Protein AF-A0A178YT72-F1 (afdb_monomer_lite)

Foldseek 3Di:
DFQVLCLCVQPDPVCVCVCCVVQNDCVVRVVSSCVPDCLNCLVVPQAEEEEEEECPDPSHHVVGVVSSVVVCVVVVHHYHYHYDYDDDPPPD

Organism: Sinorhizobium saheli (NCBI:txid36856)

Radius of gyration: 15.54 Å; chains: 1; bounding box: 45×27×38 Å

pLDDT: mean 82.46, std 12.19, range [54.47, 97.31]

Secondary structure (DSSP, 8-state):
---HHHHHHH--TTTTTHHHHHT--TTT-HHHHHHH-TTTTGGG--S-EEEEEETT-SSS-HHHHHHHHHHHHHTT--EEEEEE--------

InterPro domains:
  IPR001375 Peptidase S9, prolyl oligopeptidase, catalytic domain [PF00326] (11-81)
  IPR029058 Alpha/Beta hydrolase fold [G3DSA:3.40.50.1820] (1-87)
  IPR029058 Alpha/Beta hydrolase fold [SSF53474] (13-84)

Structure (mmCIF, N/CA/C/O backbone):
data_AF-A0A178YT72-F1
#
_entry.id   AF-A0A178YT72-F1
#
loop_
_atom_site.group_PDB
_atom_site.id
_atom_site.type_symbol
_atom_site.label_atom_id
_atom_site.label_alt_id
_atom_site.label_comp_id
_atom_site.label_asym_id
_atom_site.label_entity_id
_atom_site.label_seq_id
_atom_site.pdbx_PDB_ins_code
_atom_site.Cartn_x
_atom_site.Cartn_y
_atom_site.Cartn_z
_atom_site.occupancy
_atom_site.B_iso_or_equiv
_atom_site.auth_seq_id
_atom_site.auth_comp_id
_atom_site.auth_asym_id
_atom_site.auth_atom_id
_atom_site.pdbx_PDB_model_num
ATOM 1 N N . MET A 1 1 ? 0.128 4.281 -2.665 1.00 54.91 1 MET A N 1
ATOM 2 C CA . MET A 1 1 ? 0.844 3.780 -1.465 1.00 54.91 1 MET A CA 1
ATOM 3 C C . MET A 1 1 ? 0.784 2.265 -1.504 1.00 54.91 1 MET A C 1
ATOM 5 O O . MET A 1 1 ? -0.085 1.665 -0.889 1.00 54.91 1 MET A O 1
ATOM 9 N N . SER A 1 2 ? 1.622 1.693 -2.353 1.00 59.75 2 SER A N 1
ATOM 10 C CA . SER A 1 2 ? 1.321 0.519 -3.172 1.00 59.75 2 SER A CA 1
ATOM 11 C C . SER A 1 2 ? 2.269 -0.652 -2.902 1.00 59.75 2 SER A C 1
ATOM 13 O O . SER A 1 2 ? 3.201 -0.527 -2.120 1.00 59.75 2 SER A O 1
ATOM 15 N N . ASP A 1 3 ? 2.008 -1.790 -3.540 1.00 75.50 3 ASP A N 1
ATOM 16 C CA . ASP A 1 3 ? 2.992 -2.839 -3.803 1.00 75.50 3 ASP A CA 1
ATOM 17 C C . ASP A 1 3 ? 3.948 -2.350 -4.907 1.00 75.50 3 ASP A C 1
ATOM 19 O O . ASP A 1 3 ? 3.565 -2.220 -6.073 1.00 75.50 3 ASP A O 1
ATOM 23 N N . GLU A 1 4 ? 5.191 -2.034 -4.547 1.00 73.50 4 GLU A N 1
ATOM 24 C CA . GLU A 1 4 ? 6.211 -1.547 -5.480 1.00 73.50 4 GLU A CA 1
ATOM 25 C C . GLU A 1 4 ? 6.626 -2.627 -6.474 1.00 73.50 4 GLU A C 1
ATOM 27 O O . GLU A 1 4 ? 7.046 -2.289 -7.577 1.00 73.50 4 GLU A O 1
ATOM 32 N N . ALA A 1 5 ? 6.496 -3.913 -6.131 1.00 72.62 5 ALA A N 1
ATOM 33 C CA . ALA A 1 5 ? 6.757 -4.987 -7.081 1.00 72.62 5 ALA A CA 1
ATOM 34 C C . ALA A 1 5 ? 5.668 -5.038 -8.159 1.00 72.62 5 ALA A C 1
ATOM 36 O O . ALA A 1 5 ? 5.981 -5.222 -9.335 1.00 72.62 5 ALA A O 1
ATOM 37 N N . ALA A 1 6 ? 4.399 -4.837 -7.784 1.00 71.50 6 ALA A N 1
ATOM 38 C CA . ALA A 1 6 ? 3.310 -4.694 -8.752 1.00 71.50 6 ALA A CA 1
ATOM 39 C C . ALA A 1 6 ? 3.524 -3.456 -9.637 1.00 71.50 6 ALA A C 1
ATOM 41 O O . ALA A 1 6 ? 3.446 -3.543 -10.858 1.00 71.50 6 ALA A O 1
ATOM 42 N N . LEU A 1 7 ? 3.915 -2.327 -9.040 1.00 70.62 7 LEU A N 1
ATOM 43 C CA . LEU A 1 7 ? 4.193 -1.095 -9.777 1.00 70.62 7 LEU A CA 1
ATOM 44 C C . LEU A 1 7 ? 5.388 -1.248 -10.745 1.00 70.62 7 LEU A C 1
ATOM 46 O O . LEU A 1 7 ? 5.327 -0.786 -11.881 1.00 70.62 7 LEU A O 1
ATOM 50 N N . ALA A 1 8 ? 6.454 -1.951 -10.355 1.00 68.44 8 ALA A N 1
ATOM 51 C CA . ALA A 1 8 ? 7.596 -2.221 -11.235 1.00 68.44 8 ALA A CA 1
ATOM 52 C C . ALA A 1 8 ? 7.243 -3.128 -12.427 1.00 68.44 8 ALA A C 1
ATOM 54 O O . ALA A 1 8 ? 7.871 -3.034 -13.481 1.00 68.44 8 ALA A O 1
ATOM 55 N N . ARG A 1 9 ? 6.253 -4.016 -12.270 1.00 69.19 9 ARG A N 1
ATOM 56 C CA . ARG A 1 9 ? 5.809 -4.944 -13.322 1.00 69.19 9 ARG A CA 1
ATOM 57 C C . ARG A 1 9 ? 4.784 -4.325 -14.272 1.00 69.19 9 ARG A C 1
ATOM 59 O O . ARG A 1 9 ? 4.864 -4.586 -15.470 1.00 69.19 9 ARG A O 1
ATOM 66 N N . ASP A 1 10 ? 3.868 -3.513 -13.745 1.00 63.81 10 ASP A N 1
ATOM 67 C CA . ASP A 1 10 ? 2.650 -3.093 -14.454 1.00 63.81 10 ASP A CA 1
ATOM 68 C C . ASP A 1 10 ? 2.674 -1.624 -14.928 1.00 63.81 10 ASP A C 1
ATOM 70 O O . ASP A 1 10 ? 1.715 -1.146 -15.537 1.00 63.81 10 ASP A O 1
ATOM 74 N N . THR A 1 11 ? 3.766 -0.884 -14.69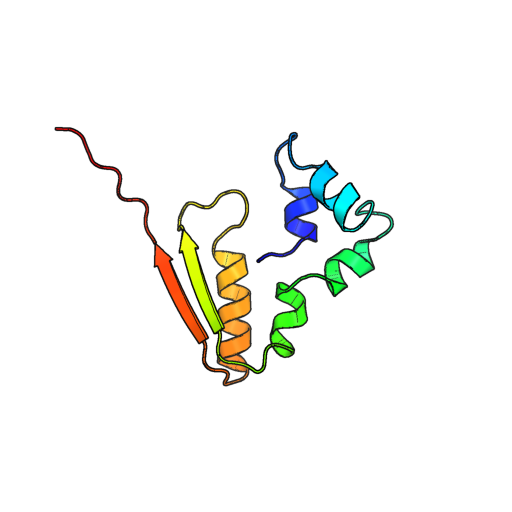7 1.00 58.53 11 THR A N 1
ATOM 75 C CA . THR A 1 11 ? 3.882 0.520 -15.133 1.00 58.53 11 THR A CA 1
ATOM 76 C C . THR A 1 11 ? 4.048 0.682 -16.648 1.00 58.53 11 THR A C 1
ATOM 78 O O . THR A 1 11 ? 4.709 -0.096 -17.340 1.00 58.53 11 THR A O 1
ATOM 81 N N . ASN A 1 12 ? 3.468 1.766 -17.182 1.00 56.06 12 ASN A N 1
ATOM 82 C CA . ASN A 1 12 ? 3.639 2.192 -18.574 1.00 56.06 12 ASN A CA 1
ATOM 83 C C . ASN A 1 12 ? 5.136 2.432 -18.885 1.00 56.06 12 ASN A C 1
ATOM 85 O O . ASN A 1 12 ? 5.935 2.734 -17.997 1.00 56.06 12 ASN A O 1
ATOM 89 N N . LYS A 1 13 ? 5.530 2.353 -20.163 1.00 55.97 13 LYS A N 1
ATOM 90 C CA . LYS A 1 13 ? 6.911 2.527 -20.656 1.00 55.97 13 LYS A CA 1
ATOM 91 C C . LYS A 1 13 ? 7.634 3.760 -20.088 1.00 55.97 13 LYS A C 1
ATOM 93 O O . LYS A 1 13 ? 8.854 3.714 -19.966 1.00 55.97 13 LYS A O 1
ATOM 98 N N . PHE A 1 14 ? 6.908 4.819 -19.723 1.00 56.28 14 PHE A N 1
ATOM 99 C CA . PHE A 1 14 ? 7.464 6.029 -19.104 1.00 56.28 14 PHE A CA 1
ATOM 100 C C . PHE A 1 14 ? 7.937 5.848 -17.652 1.00 56.28 14 PHE A C 1
ATOM 102 O O . PHE A 1 14 ? 8.922 6.470 -17.267 1.00 56.28 14 PHE A O 1
ATOM 109 N N . GLU A 1 15 ? 7.296 4.984 -16.865 1.00 58.50 15 GLU A N 1
ATOM 110 C CA . GLU A 1 15 ? 7.592 4.799 -15.434 1.00 58.50 15 GLU A CA 1
ATOM 111 C C . GLU A 1 15 ? 8.305 3.474 -15.128 1.00 58.50 15 GLU A C 1
ATOM 113 O O . GLU A 1 15 ? 8.805 3.288 -14.022 1.00 58.50 15 GLU A O 1
ATOM 118 N N . SER A 1 16 ? 8.451 2.598 -16.129 1.00 64.38 16 SER A N 1
ATOM 119 C CA . SER A 1 16 ? 9.076 1.268 -16.003 1.00 64.38 16 SER A CA 1
ATOM 120 C C . SER A 1 16 ? 10.481 1.245 -15.381 1.00 64.38 16 SER A C 1
ATOM 122 O O . SER A 1 16 ? 10.911 0.212 -14.882 1.00 64.38 16 SER A O 1
ATOM 124 N N . ARG A 1 17 ? 11.209 2.371 -15.395 1.00 69.31 17 ARG A N 1
ATOM 125 C CA . ARG A 1 17 ? 12.536 2.518 -14.763 1.00 69.31 17 ARG A CA 1
ATOM 126 C C . ARG A 1 17 ? 12.581 3.534 -13.627 1.00 69.31 17 ARG A C 1
ATOM 128 O O . ARG A 1 17 ? 13.654 3.844 -13.115 1.00 69.31 17 ARG A O 1
ATOM 135 N N . TYR A 1 18 ? 11.434 4.070 -13.232 1.00 77.56 18 TYR A N 1
ATOM 136 C CA . TYR A 1 18 ? 11.358 5.025 -12.135 1.00 77.56 18 TYR A CA 1
ATOM 137 C C . TYR A 1 18 ? 11.762 4.367 -10.808 1.00 77.56 18 TYR A C 1
ATOM 139 O O . TYR A 1 18 ? 12.569 4.915 -10.055 1.00 77.56 18 TYR A O 1
ATOM 147 N N . LEU A 1 19 ? 11.276 3.146 -10.561 1.00 81.75 19 LEU A N 1
ATOM 148 C CA . LEU A 1 19 ? 11.629 2.380 -9.364 1.00 81.75 19 LEU A CA 1
ATOM 149 C C . LEU A 1 19 ? 13.049 1.807 -9.414 1.00 81.75 19 LEU A C 1
ATOM 151 O O . LEU A 1 19 ? 13.701 1.752 -8.373 1.00 81.75 19 LEU A O 1
ATOM 155 N N . ASP A 1 20 ? 13.574 1.507 -10.605 1.00 82.31 20 ASP A N 1
ATOM 156 C CA . ASP A 1 20 ? 14.984 1.136 -10.775 1.00 82.31 20 ASP A CA 1
ATOM 157 C C . ASP A 1 20 ? 15.926 2.242 -10.269 1.00 82.31 20 ASP A C 1
ATOM 159 O O . ASP A 1 20 ? 16.979 1.951 -9.709 1.00 82.31 20 ASP A O 1
ATOM 163 N N . TRP A 1 21 ? 15.545 3.515 -10.431 1.00 83.12 21 TRP A N 1
ATOM 164 C CA . TRP A 1 21 ? 16.313 4.651 -9.912 1.00 83.12 21 TRP A CA 1
ATOM 165 C C . TRP A 1 21 ? 16.105 4.890 -8.404 1.00 83.12 21 TRP A C 1
ATOM 167 O O . TRP A 1 21 ? 17.052 5.248 -7.706 1.00 83.12 21 TRP A O 1
ATOM 177 N N . LEU A 1 22 ? 14.886 4.697 -7.886 1.00 84.88 22 LEU A N 1
ATOM 178 C CA . LEU A 1 22 ? 14.545 4.953 -6.474 1.00 84.88 22 LEU A CA 1
ATOM 179 C C . LEU A 1 22 ? 14.954 3.832 -5.508 1.00 84.88 22 LEU A C 1
ATOM 181 O O . LEU A 1 22 ? 15.284 4.090 -4.345 1.00 84.88 22 LEU A O 1
ATOM 185 N N . ILE A 1 23 ? 14.853 2.582 -5.951 1.00 87.56 23 ILE A N 1
ATOM 186 C CA . ILE A 1 23 ? 15.059 1.388 -5.124 1.00 87.56 23 ILE A CA 1
ATOM 187 C C . ILE A 1 23 ? 16.260 0.604 -5.633 1.00 87.56 23 ILE A C 1
ATOM 189 O O . ILE A 1 23 ? 17.144 0.293 -4.837 1.00 87.56 23 ILE A O 1
ATOM 193 N N . GLY A 1 24 ? 16.287 0.339 -6.935 1.00 87.25 24 GLY A N 1
ATOM 194 C CA . GLY A 1 24 ? 17.261 -0.523 -7.594 1.00 87.25 24 GLY A CA 1
ATOM 195 C C . GLY A 1 24 ? 16.573 -1.464 -8.591 1.00 87.25 24 GLY A C 1
ATOM 196 O O . GLY A 1 24 ? 15.340 -1.553 -8.590 1.00 87.25 24 GLY A O 1
ATOM 197 N N . PRO A 1 25 ? 17.322 -2.139 -9.475 1.00 87.12 25 PRO A N 1
ATOM 198 C CA . PRO A 1 25 ? 16.767 -3.087 -10.436 1.00 87.12 25 PRO A CA 1
ATOM 199 C C . PRO A 1 25 ? 15.937 -4.193 -9.763 1.00 87.12 25 PRO A C 1
ATOM 201 O O . PRO A 1 25 ? 16.420 -4.909 -8.889 1.00 87.12 25 PRO A O 1
ATOM 204 N N . TYR A 1 26 ? 14.673 -4.353 -10.169 1.00 80.38 26 TYR A N 1
ATOM 205 C CA . TYR A 1 26 ? 13.722 -5.220 -9.455 1.00 80.38 26 TYR A CA 1
ATOM 206 C C . TYR A 1 26 ? 14.181 -6.680 -9.269 1.00 80.38 26 TYR A C 1
ATOM 208 O O . TYR A 1 26 ? 13.923 -7.270 -8.221 1.00 80.38 26 TYR A O 1
ATOM 216 N N . ARG A 1 27 ? 14.854 -7.284 -10.259 1.00 82.12 27 ARG A N 1
ATOM 217 C CA . ARG A 1 27 ? 15.278 -8.697 -10.171 1.00 82.12 27 ARG A CA 1
ATOM 218 C C . ARG A 1 27 ? 16.411 -8.903 -9.174 1.00 82.12 27 ARG A C 1
ATOM 220 O O . ARG A 1 27 ? 16.502 -9.959 -8.559 1.00 82.12 27 ARG A O 1
ATOM 227 N N . GLU A 1 28 ? 17.283 -7.918 -9.064 1.00 87.69 28 GLU A N 1
ATOM 228 C CA . GLU A 1 28 ? 18.460 -7.930 -8.215 1.00 87.69 28 GLU A CA 1
ATOM 229 C C . GLU A 1 28 ? 18.106 -7.508 -6.782 1.00 87.69 28 GLU A C 1
ATOM 231 O O . GLU A 1 28 ? 18.655 -8.054 -5.826 1.00 87.69 28 GLU A O 1
ATOM 236 N N . ASP A 1 29 ? 17.130 -6.608 -6.640 1.00 88.75 29 ASP A N 1
ATOM 237 C CA . ASP A 1 29 ? 16.789 -5.934 -5.388 1.00 88.75 29 ASP A CA 1
ATOM 238 C C . ASP A 1 29 ? 15.379 -6.267 -4.859 1.00 88.75 29 ASP A C 1
ATOM 240 O O . ASP A 1 29 ? 14.834 -5.528 -4.041 1.00 88.75 29 ASP A O 1
ATOM 244 N N . GLU A 1 30 ? 14.766 -7.388 -5.259 1.00 87.62 30 GLU A N 1
ATOM 245 C CA . GLU A 1 30 ? 13.382 -7.763 -4.886 1.00 87.62 30 GLU A CA 1
ATOM 246 C C . GLU A 1 30 ? 13.105 -7.681 -3.369 1.00 87.62 30 GLU A C 1
ATOM 248 O O . GLU A 1 30 ? 12.028 -7.258 -2.934 1.00 87.62 30 GLU A O 1
ATOM 253 N N . ALA A 1 31 ? 14.093 -8.032 -2.542 1.00 89.75 31 ALA A N 1
ATOM 254 C CA . ALA A 1 31 ? 13.990 -7.918 -1.090 1.00 89.75 31 ALA A CA 1
ATOM 255 C C . ALA A 1 31 ? 13.772 -6.466 -0.625 1.00 89.75 31 ALA A C 1
ATOM 257 O O . ALA A 1 31 ? 12.968 -6.236 0.279 1.00 89.75 31 ALA A O 1
ATOM 258 N N . LEU A 1 32 ? 14.435 -5.495 -1.264 1.00 90.12 32 LEU A N 1
ATOM 259 C CA . LEU A 1 32 ? 14.275 -4.070 -0.969 1.00 90.12 32 LEU A CA 1
ATOM 260 C C . LEU A 1 32 ? 12.899 -3.561 -1.384 1.00 90.12 32 LEU A C 1
ATOM 262 O O . LEU A 1 32 ? 12.324 -2.748 -0.662 1.00 90.12 32 LEU A O 1
ATOM 266 N N . TYR A 1 33 ? 12.350 -4.054 -2.496 1.00 89.88 33 TYR A N 1
ATOM 267 C CA . TYR A 1 33 ? 10.978 -3.733 -2.894 1.00 89.88 33 TYR A CA 1
ATOM 268 C C . TYR A 1 33 ? 10.010 -4.158 -1.795 1.00 89.88 33 TYR A C 1
ATOM 270 O O . TYR A 1 33 ? 9.296 -3.319 -1.255 1.00 89.88 33 TYR A O 1
ATOM 278 N N . ARG A 1 34 ? 10.084 -5.423 -1.364 1.00 88.00 34 ARG A N 1
ATOM 279 C CA . ARG A 1 34 ? 9.231 -5.943 -0.288 1.00 88.00 34 ARG A CA 1
ATOM 280 C C . ARG A 1 34 ? 9.426 -5.208 1.040 1.00 88.00 34 ARG A C 1
ATOM 282 O O . ARG A 1 34 ? 8.461 -4.985 1.767 1.00 88.00 34 ARG A O 1
ATOM 289 N N . GLU A 1 35 ? 10.665 -4.872 1.392 1.00 88.75 35 GLU A N 1
ATOM 290 C CA . GLU A 1 35 ? 10.969 -4.143 2.625 1.00 88.75 35 GLU A CA 1
ATOM 291 C C . GLU A 1 35 ? 10.355 -2.741 2.616 1.00 88.75 35 GLU A C 1
ATOM 293 O O . GLU A 1 35 ? 9.811 -2.301 3.633 1.00 88.75 35 GLU A O 1
ATOM 298 N N . ARG A 1 36 ? 10.436 -2.048 1.478 1.00 89.44 36 ARG A N 1
ATOM 299 C CA . ARG A 1 36 ? 9.996 -0.659 1.340 1.00 89.44 36 ARG A CA 1
ATOM 300 C C . ARG A 1 36 ? 8.492 -0.525 1.109 1.00 89.44 36 ARG A C 1
ATOM 302 O O . ARG A 1 36 ? 7.980 0.564 1.356 1.00 89.44 36 ARG A O 1
ATOM 309 N N . SER A 1 37 ? 7.786 -1.608 0.768 1.00 88.19 37 SER A N 1
ATOM 310 C CA . SER A 1 37 ? 6.338 -1.572 0.554 1.00 88.19 37 SER A CA 1
ATOM 311 C C . SER A 1 37 ? 5.520 -1.223 1.784 1.00 88.19 37 SER A C 1
ATOM 313 O O . SER A 1 37 ? 5.458 -2.020 2.728 1.00 88.19 37 SER A O 1
ATOM 315 N N . PRO A 1 38 ? 4.740 -0.124 1.753 1.00 84.44 38 PRO A N 1
ATOM 316 C CA . PRO A 1 38 ? 3.739 0.154 2.773 1.00 84.44 38 PRO A CA 1
ATOM 317 C C . PRO A 1 38 ? 2.754 -1.003 2.956 1.00 84.44 38 PRO A C 1
ATOM 319 O O . PRO A 1 38 ? 2.322 -1.256 4.080 1.00 84.44 38 PRO A O 1
ATOM 322 N N . LEU A 1 39 ? 2.444 -1.741 1.881 1.00 82.81 39 LEU A N 1
ATOM 323 C CA . LEU A 1 39 ? 1.543 -2.891 1.928 1.00 82.81 39 LEU A CA 1
ATOM 324 C C . LEU A 1 39 ? 2.025 -3.973 2.904 1.00 82.81 39 LEU A C 1
ATOM 326 O O . LEU A 1 39 ? 1.258 -4.431 3.751 1.00 82.81 39 LEU A O 1
ATOM 330 N N . PHE A 1 40 ? 3.305 -4.347 2.835 1.00 85.62 40 PHE A N 1
ATOM 331 C CA . PHE A 1 40 ? 3.886 -5.373 3.710 1.00 85.62 40 PHE A CA 1
ATOM 332 C C . PHE A 1 40 ? 4.267 -4.837 5.094 1.00 85.62 40 PHE A C 1
ATOM 334 O O . PHE A 1 40 ? 4.533 -5.616 6.008 1.00 85.62 40 PHE A O 1
ATOM 341 N N . GLN A 1 41 ? 4.253 -3.515 5.269 1.00 86.25 41 GLN A N 1
ATOM 342 C CA . GLN A 1 41 ? 4.594 -2.834 6.517 1.00 86.25 41 GLN A CA 1
ATOM 343 C C . GLN A 1 41 ? 3.367 -2.249 7.232 1.00 86.25 41 GLN A C 1
ATOM 345 O O . GLN A 1 41 ? 3.523 -1.550 8.236 1.00 86.25 41 GLN A O 1
ATOM 350 N N . ALA A 1 42 ? 2.145 -2.553 6.774 1.00 84.44 42 ALA A N 1
ATOM 351 C CA . ALA A 1 42 ? 0.901 -2.058 7.370 1.00 84.44 42 ALA A CA 1
ATOM 352 C C . ALA A 1 42 ? 0.813 -2.356 8.878 1.00 84.44 42 ALA A C 1
ATOM 354 O 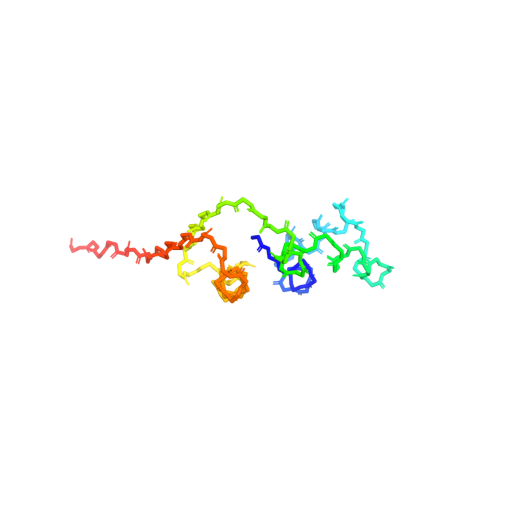O . ALA A 1 42 ? 0.271 -1.561 9.648 1.00 84.44 42 ALA A O 1
ATOM 355 N N . GLU A 1 43 ? 1.429 -3.459 9.324 1.00 82.81 43 GLU A N 1
ATOM 356 C CA . GLU A 1 43 ? 1.475 -3.837 10.735 1.00 82.81 43 GLU A CA 1
ATOM 357 C C . GLU A 1 43 ? 2.320 -2.917 11.626 1.00 82.81 43 GLU A C 1
ATOM 359 O O . GLU A 1 43 ? 2.235 -2.978 12.851 1.00 82.81 43 GLU A O 1
ATOM 364 N N . ARG A 1 44 ? 3.134 -2.043 11.035 1.00 86.06 44 ARG A N 1
ATOM 365 C CA . ARG A 1 44 ? 3.991 -1.095 11.756 1.00 86.06 44 ARG A CA 1
ATOM 366 C C . ARG A 1 44 ? 3.370 0.292 11.875 1.00 86.06 44 ARG A C 1
ATOM 368 O O . ARG A 1 44 ? 3.938 1.153 12.540 1.00 86.06 44 ARG A O 1
ATOM 375 N N . LEU A 1 45 ? 2.218 0.532 11.255 1.00 85.62 45 LEU A N 1
ATOM 376 C CA . LEU A 1 45 ? 1.494 1.795 11.366 1.00 85.62 45 LEU A CA 1
ATOM 377 C C . LEU A 1 45 ? 0.701 1.805 12.676 1.00 85.62 45 LEU A C 1
ATOM 379 O O . LEU A 1 45 ? -0.319 1.143 12.791 1.00 85.62 45 LEU A O 1
ATOM 383 N N . PHE A 1 46 ? 1.170 2.540 13.682 1.00 87.25 46 PHE A N 1
ATOM 384 C CA . PHE A 1 46 ? 0.537 2.591 15.013 1.00 87.25 46 PHE A CA 1
ATOM 385 C C . PHE A 1 46 ? -0.233 3.889 15.287 1.00 87.25 46 PHE A C 1
ATOM 387 O O . PHE A 1 46 ? -0.955 3.984 16.277 1.00 87.25 46 PHE A O 1
ATOM 394 N N . LYS A 1 47 ? -0.075 4.900 14.432 1.00 91.44 47 LYS A N 1
ATOM 395 C CA . LYS A 1 47 ? -0.819 6.161 14.526 1.00 91.44 47 LYS A CA 1
ATOM 396 C C . LYS A 1 47 ? -2.102 6.069 13.692 1.00 91.44 47 LYS A C 1
ATOM 398 O O . LYS A 1 47 ? -2.102 5.329 12.712 1.00 91.44 47 LYS A O 1
ATOM 403 N N . PRO A 1 48 ? -3.165 6.817 14.036 1.00 93.81 48 PRO A N 1
ATOM 404 C CA . PRO A 1 48 ? -4.336 6.945 13.175 1.00 93.81 48 PRO A CA 1
ATOM 405 C C . PRO A 1 48 ? -3.953 7.402 11.763 1.00 93.81 48 PRO A C 1
ATOM 407 O O . PRO A 1 48 ? -3.150 8.325 11.614 1.00 93.81 48 PRO A O 1
ATOM 410 N N . VAL A 1 49 ? -4.528 6.766 10.741 1.00 93.19 49 VAL A N 1
ATOM 411 C CA . VAL A 1 49 ? -4.272 7.080 9.323 1.00 93.19 49 VAL A CA 1
ATOM 412 C C . VAL A 1 49 ? -5.591 7.309 8.592 1.00 93.19 49 VAL A C 1
ATOM 414 O O . VAL A 1 49 ? -6.613 6.720 8.936 1.00 93.19 49 VAL A O 1
ATOM 417 N N . ILE A 1 50 ? -5.580 8.159 7.571 1.00 95.88 50 ILE A N 1
ATOM 418 C CA . ILE A 1 50 ? -6.711 8.379 6.670 1.00 95.88 50 ILE A CA 1
ATOM 419 C C . ILE A 1 50 ? -6.235 8.237 5.224 1.00 95.88 50 ILE A C 1
ATOM 421 O O . ILE A 1 50 ? -5.190 8.776 4.862 1.00 95.88 50 ILE A O 1
ATOM 425 N N . PHE A 1 51 ? -6.988 7.485 4.425 1.00 94.94 51 PHE A N 1
ATOM 426 C CA . PHE A 1 51 ? -6.721 7.247 3.009 1.00 94.94 51 PHE A CA 1
ATOM 427 C C . PHE A 1 51 ? -7.775 7.934 2.140 1.00 94.94 51 PHE A C 1
ATOM 429 O O . PHE A 1 51 ? -8.966 7.881 2.450 1.00 94.94 51 PHE A O 1
ATOM 436 N N . PHE A 1 52 ? -7.322 8.515 1.032 1.00 94.75 52 PHE A N 1
ATOM 437 C CA . PHE A 1 52 ? -8.140 9.115 -0.020 1.00 94.75 52 PHE A CA 1
ATOM 438 C C . PHE A 1 52 ? -7.720 8.471 -1.343 1.00 94.75 52 PHE A C 1
ATOM 440 O O . PHE A 1 52 ? -6.525 8.448 -1.639 1.00 94.75 52 PHE A O 1
ATOM 447 N N . HIS A 1 53 ? -8.657 7.903 -2.102 1.00 93.25 53 HIS A N 1
ATOM 448 C CA . HIS A 1 53 ? -8.342 7.143 -3.319 1.00 93.25 53 HIS A CA 1
ATOM 449 C C . HIS A 1 53 ? -9.403 7.376 -4.401 1.00 93.25 53 HIS A C 1
ATOM 451 O O . HIS A 1 53 ? -10.573 7.497 -4.056 1.00 93.25 53 HIS A O 1
ATOM 457 N N . GLY A 1 54 ? -9.013 7.449 -5.676 1.00 91.62 54 GLY A N 1
ATOM 458 C CA . GLY A 1 54 ? -9.945 7.536 -6.814 1.00 91.62 54 GLY A CA 1
ATOM 459 C C . GLY A 1 54 ? -10.321 6.149 -7.344 1.00 91.62 54 GLY A C 1
ATOM 460 O O . GLY A 1 54 ? -9.456 5.28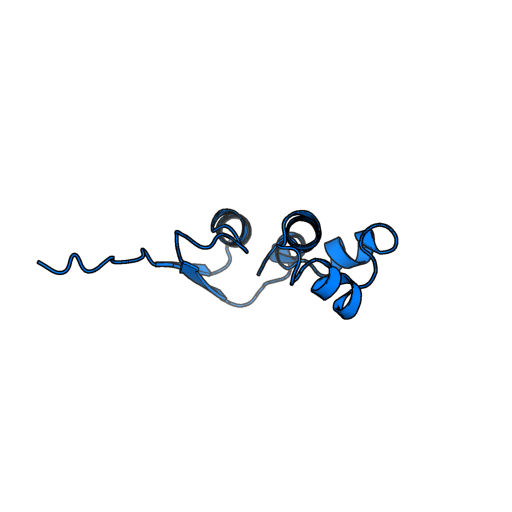4 -7.441 1.00 91.62 54 GLY A O 1
ATOM 461 N N . ASP A 1 55 ? -11.587 5.904 -7.663 1.00 89.81 55 ASP A N 1
ATOM 462 C CA . ASP A 1 55 ? -12.076 4.577 -8.071 1.00 89.81 55 ASP A CA 1
ATOM 463 C C . ASP A 1 55 ? -11.531 4.075 -9.418 1.00 89.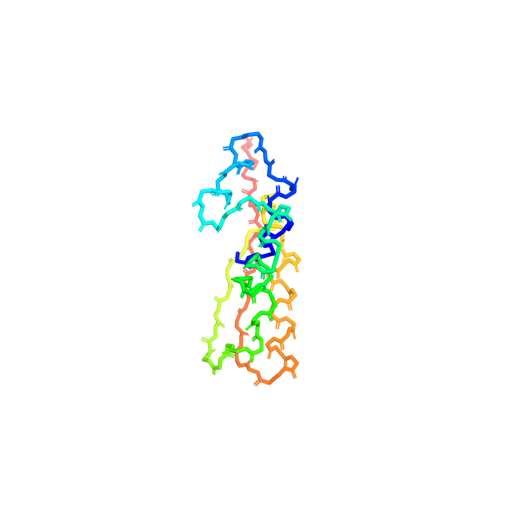81 55 ASP A C 1
ATOM 465 O O . ASP A 1 55 ? -11.362 2.867 -9.589 1.00 89.81 55 ASP A O 1
ATOM 469 N N . GLU A 1 56 ? -11.173 4.984 -10.323 1.00 85.19 56 GLU A N 1
ATOM 470 C CA . GLU A 1 56 ? -10.618 4.676 -11.649 1.00 85.19 56 GLU A CA 1
ATOM 471 C C . GLU A 1 56 ? -9.078 4.795 -11.741 1.00 85.19 56 GLU A C 1
ATOM 473 O O . GLU A 1 56 ? -8.515 4.939 -12.828 1.00 85.19 56 GLU A O 1
ATOM 478 N N . GLU A 1 57 ? -8.353 4.727 -10.618 1.00 77.12 57 GLU A N 1
ATOM 479 C CA . GLU A 1 57 ? -6.886 4.830 -10.627 1.00 77.12 57 GLU A CA 1
ATOM 480 C C . GLU A 1 57 ? -6.218 3.570 -11.217 1.00 77.12 57 GLU A C 1
ATOM 482 O O . GLU A 1 57 ? -6.102 2.530 -10.562 1.00 77.12 57 GLU A O 1
ATOM 487 N N . ALA A 1 58 ? -5.754 3.674 -12.465 1.00 73.12 58 ALA A N 1
ATOM 488 C CA . ALA A 1 58 ? -5.158 2.563 -13.208 1.00 73.12 58 ALA A CA 1
ATOM 489 C C . ALA A 1 58 ? -3.707 2.246 -12.803 1.00 73.12 58 ALA A C 1
ATOM 491 O O . ALA A 1 58 ? -3.276 1.105 -12.960 1.00 73.12 58 ALA A O 1
ATOM 492 N N . VAL A 1 59 ? -2.945 3.224 -12.292 1.00 73.25 59 VAL A N 1
ATOM 493 C CA . VAL A 1 59 ? -1.530 3.020 -11.922 1.00 73.25 59 VAL A CA 1
ATOM 494 C C . VAL A 1 59 ? -1.409 2.378 -10.540 1.00 73.25 59 VAL A C 1
ATOM 496 O O . VAL A 1 59 ? -0.557 1.520 -10.311 1.00 73.25 59 VAL A O 1
ATOM 499 N N . VAL A 1 60 ? -2.289 2.757 -9.613 1.00 77.19 60 VAL A N 1
ATOM 500 C CA . VAL A 1 60 ? -2.391 2.153 -8.280 1.00 77.19 60 VAL A CA 1
ATOM 501 C C . VAL A 1 60 ? -3.848 1.781 -8.004 1.00 77.19 60 VAL A C 1
ATOM 503 O O . VAL A 1 60 ? -4.603 2.606 -7.483 1.00 77.19 60 VAL A O 1
ATOM 506 N N . PRO A 1 61 ? -4.243 0.529 -8.294 1.00 85.44 61 PRO A N 1
ATOM 507 C CA . PRO A 1 61 ? -5.614 0.083 -8.102 1.00 85.44 61 PRO A CA 1
ATOM 508 C C . PRO A 1 61 ? -6.103 0.284 -6.656 1.00 85.44 61 PRO A C 1
ATOM 510 O O . PRO A 1 61 ? -5.328 0.052 -5.715 1.00 85.44 61 PRO A O 1
ATOM 513 N N . PRO A 1 62 ? -7.391 0.629 -6.446 1.00 90.00 62 PRO A N 1
ATOM 514 C CA . PRO A 1 62 ? -7.977 0.791 -5.110 1.00 90.00 62 PRO A CA 1
ATOM 515 C C . PRO A 1 62 ? -7.746 -0.405 -4.180 1.00 90.00 62 PRO A C 1
ATOM 517 O O . PRO A 1 62 ? -7.517 -0.225 -2.983 1.00 90.00 62 PRO A O 1
ATOM 520 N N . SER A 1 63 ? -7.702 -1.617 -4.742 1.00 89.69 63 SER A N 1
ATOM 521 C CA . SER A 1 63 ? -7.480 -2.872 -4.015 1.00 89.69 63 SER A CA 1
ATOM 522 C C . SER A 1 63 ? -6.206 -2.879 -3.161 1.00 89.69 63 SER A C 1
ATOM 524 O O . SER A 1 63 ? -6.171 -3.514 -2.105 1.00 89.69 63 SER A O 1
ATOM 526 N N . GLN A 1 64 ? -5.164 -2.142 -3.560 1.00 88.50 64 GLN A N 1
ATOM 527 C CA . GLN A 1 64 ? -3.938 -2.037 -2.769 1.00 88.50 64 GLN A CA 1
ATOM 528 C C . GLN A 1 64 ? -4.152 -1.199 -1.501 1.00 88.50 64 GLN A C 1
ATOM 530 O O . GLN A 1 64 ? -3.740 -1.601 -0.410 1.00 88.50 64 GLN A O 1
ATOM 535 N N . THR A 1 65 ? -4.850 -0.066 -1.620 1.00 92.19 65 THR A N 1
ATOM 536 C CA . THR A 1 65 ? -5.248 0.762 -0.471 1.00 92.19 65 THR A CA 1
ATOM 537 C C . THR A 1 65 ? -6.196 -0.014 0.446 1.00 92.19 65 THR A C 1
ATOM 539 O O . THR A 1 65 ? -6.011 -0.030 1.665 1.00 92.19 65 THR A O 1
ATOM 542 N N . GLU A 1 66 ? -7.168 -0.727 -0.126 1.00 93.81 66 GLU A N 1
ATOM 543 C CA . GLU A 1 66 ? -8.116 -1.560 0.619 1.00 93.81 66 GLU A CA 1
ATOM 544 C C . GLU A 1 66 ? -7.423 -2.665 1.424 1.00 93.81 66 GLU A C 1
ATOM 546 O O . GLU A 1 66 ? -7.797 -2.913 2.573 1.00 93.81 66 GLU A O 1
ATOM 551 N N . ALA A 1 67 ? -6.377 -3.290 0.875 1.00 92.44 67 ALA A N 1
ATOM 552 C CA . ALA A 1 67 ? -5.602 -4.307 1.580 1.00 92.44 67 ALA A CA 1
ATOM 553 C C . ALA A 1 67 ? -4.921 -3.748 2.845 1.00 92.44 67 ALA A C 1
ATOM 555 O O . ALA A 1 67 ? -4.959 -4.388 3.904 1.00 92.44 67 ALA A O 1
ATOM 556 N N . ILE A 1 68 ? -4.367 -2.532 2.771 1.00 92.12 68 ILE A N 1
ATOM 557 C CA . ILE A 1 68 ? -3.765 -1.840 3.922 1.00 92.12 68 ILE A CA 1
ATOM 558 C C . ILE A 1 68 ? -4.839 -1.469 4.947 1.00 92.12 68 ILE A C 1
ATOM 560 O O . ILE A 1 68 ? -4.686 -1.756 6.137 1.00 92.12 68 ILE A O 1
ATOM 564 N N . VAL A 1 69 ? -5.955 -0.880 4.504 1.00 94.69 69 VAL A N 1
ATOM 565 C CA . VAL A 1 69 ? -7.085 -0.523 5.377 1.00 94.69 69 VAL A CA 1
ATOM 566 C C . VAL A 1 69 ? -7.617 -1.759 6.106 1.00 94.69 69 VAL A C 1
ATOM 568 O O . VAL A 1 69 ? -7.867 -1.709 7.312 1.00 94.69 69 VAL A O 1
ATOM 571 N N . ALA A 1 70 ? -7.747 -2.890 5.408 1.00 93.94 70 ALA A N 1
ATOM 572 C CA . ALA A 1 70 ? -8.181 -4.149 5.999 1.00 93.94 70 ALA A CA 1
ATOM 573 C C . ALA A 1 70 ? -7.191 -4.662 7.056 1.00 93.94 70 ALA A C 1
ATOM 575 O O . ALA A 1 70 ? -7.624 -5.103 8.121 1.00 93.94 70 ALA A O 1
ATOM 576 N N . ALA A 1 71 ? -5.881 -4.581 6.802 1.00 92.50 71 ALA A N 1
ATOM 577 C CA . ALA A 1 71 ? -4.862 -4.938 7.789 1.00 92.50 71 ALA A CA 1
ATOM 578 C C . ALA A 1 71 ? -4.951 -4.059 9.048 1.00 92.50 71 ALA A C 1
ATOM 580 O O . ALA A 1 71 ? -5.026 -4.580 10.157 1.00 92.50 71 ALA A O 1
ATOM 581 N N . LEU A 1 72 ? -5.055 -2.737 8.888 1.00 93.31 72 LEU A N 1
ATOM 582 C CA . LEU A 1 72 ? -5.185 -1.805 10.013 1.00 93.31 72 LEU A CA 1
ATOM 583 C C . LEU A 1 72 ? -6.448 -2.062 10.844 1.00 93.31 72 LEU A C 1
ATOM 585 O O . LEU A 1 72 ? -6.372 -2.087 12.074 1.00 93.31 72 LEU A O 1
ATOM 589 N N . ARG A 1 73 ? -7.587 -2.319 10.187 1.00 93.94 73 ARG A N 1
ATOM 590 C CA . ARG A 1 73 ? -8.850 -2.669 10.858 1.00 93.94 73 ARG A CA 1
ATOM 591 C C . ARG A 1 73 ? -8.737 -3.968 11.653 1.00 93.94 73 ARG A C 1
ATOM 593 O O . ARG A 1 73 ? -9.174 -4.001 12.800 1.00 93.94 73 ARG A O 1
ATOM 600 N N . ARG A 1 74 ? -8.133 -5.019 11.080 1.00 93.38 74 ARG A N 1
ATOM 601 C CA . ARG A 1 74 ? -7.911 -6.297 11.788 1.00 93.38 74 ARG A CA 1
ATOM 602 C C . ARG A 1 74 ? -7.033 -6.124 13.024 1.00 93.38 74 ARG A C 1
ATOM 604 O O . ARG A 1 74 ? -7.298 -6.758 14.039 1.00 93.38 74 ARG A O 1
ATOM 611 N N . SER A 1 75 ? -6.052 -5.229 12.961 1.00 90.62 75 SER A N 1
ATOM 612 C CA . SER A 1 75 ? -5.154 -4.918 14.079 1.00 90.62 75 SER A CA 1
ATOM 613 C C . SER A 1 75 ? -5.725 -3.878 15.056 1.00 90.62 75 SER A C 1
ATOM 615 O O . SER A 1 75 ? -4.994 -3.373 15.907 1.00 90.62 75 SER A O 1
ATOM 617 N N . GLY A 1 76 ? -7.018 -3.537 14.949 1.00 92.25 76 GLY A N 1
ATOM 618 C CA . GLY A 1 76 ? -7.717 -2.635 15.871 1.00 92.25 76 GLY A CA 1
ATOM 619 C C . GLY A 1 76 ? -7.274 -1.172 15.790 1.00 92.25 76 GLY A C 1
ATOM 620 O O . GLY A 1 76 ? -7.477 -0.412 16.737 1.00 92.25 76 GLY A O 1
ATOM 621 N N . ARG A 1 77 ? -6.641 -0.760 14.686 1.00 93.88 77 ARG A N 1
ATOM 622 C CA . ARG A 1 77 ? -6.082 0.588 14.534 1.00 93.88 77 ARG A CA 1
ATOM 623 C C . ARG A 1 77 ? -7.101 1.547 13.926 1.00 93.88 77 ARG A C 1
ATOM 625 O O . ARG A 1 77 ? -7.758 1.183 12.948 1.00 93.88 77 ARG A O 1
ATOM 632 N N . PRO A 1 78 ? -7.202 2.789 14.436 1.00 95.06 78 PRO A N 1
ATOM 633 C CA . PRO A 1 78 ? -8.048 3.804 13.824 1.00 95.06 78 PRO A CA 1
ATOM 634 C C . PRO A 1 78 ? -7.612 4.086 12.382 1.00 95.06 78 PRO A C 1
ATOM 636 O O . PRO A 1 78 ? -6.479 4.507 12.140 1.00 95.06 78 PRO A O 1
ATOM 639 N N . VAL A 1 79 ? -8.518 3.864 11.429 1.00 96.50 79 VAL A N 1
ATOM 640 C CA . VAL A 1 79 ? -8.274 4.135 10.011 1.00 96.50 79 VAL A CA 1
ATOM 641 C C . VAL A 1 79 ? -9.519 4.699 9.327 1.00 96.50 79 VAL A C 1
ATOM 643 O O . VAL A 1 79 ? -10.605 4.126 9.423 1.00 96.50 79 VAL A O 1
ATOM 646 N N . GLY A 1 80 ? -9.355 5.824 8.632 1.00 97.31 80 GLY A N 1
ATOM 647 C CA . GLY A 1 80 ? -10.351 6.393 7.722 1.00 97.31 80 GLY A CA 1
ATOM 648 C C . GLY A 1 80 ? -10.058 6.003 6.273 1.00 97.31 80 GLY A C 1
ATOM 649 O O . GLY A 1 80 ? -8.895 5.890 5.888 1.00 97.31 80 GLY A O 1
ATOM 650 N N . TYR A 1 81 ? -11.097 5.808 5.465 1.00 97.19 81 TYR A N 1
ATOM 651 C CA . TYR A 1 81 ? -10.958 5.540 4.034 1.00 97.19 81 TYR A CA 1
ATOM 652 C C . TYR A 1 81 ? -12.083 6.227 3.261 1.00 97.19 81 TYR A C 1
ATOM 654 O O . TYR A 1 81 ? -13.253 6.010 3.573 1.00 97.19 81 TYR A O 1
ATOM 662 N N . PHE A 1 82 ? -11.706 7.039 2.276 1.00 96.69 82 PHE A N 1
ATOM 663 C CA . PHE A 1 82 ? -1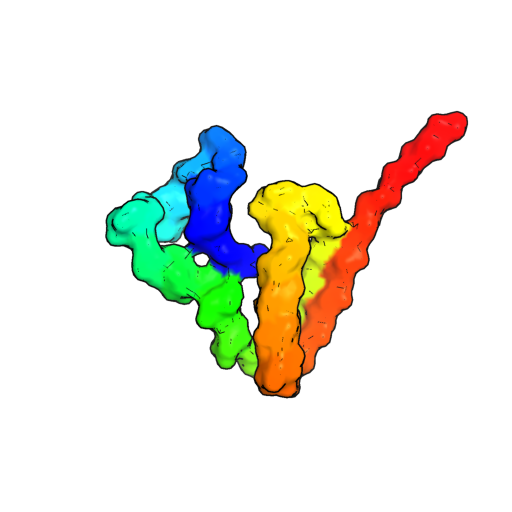2.600 7.738 1.362 1.00 96.69 82 PHE A CA 1
ATOM 664 C C . PHE A 1 82 ? -12.251 7.342 -0.073 1.00 96.69 82 PHE A C 1
ATOM 666 O O . PHE A 1 82 ? -11.121 7.555 -0.521 1.00 96.69 82 PHE A O 1
ATOM 673 N N . LEU A 1 83 ? -13.227 6.764 -0.768 1.00 94.81 83 LEU A N 1
ATOM 674 C CA . LEU A 1 83 ? -13.156 6.452 -2.190 1.00 94.81 83 LEU A CA 1
ATOM 675 C C . LEU A 1 83 ? -13.937 7.523 -2.956 1.00 94.81 83 LEU A C 1
ATOM 677 O O . LEU A 1 83 ? -15.088 7.800 -2.617 1.00 94.81 83 LEU A O 1
ATOM 681 N N . TYR A 1 84 ? -13.301 8.133 -3.948 1.00 92.50 84 TYR A N 1
ATOM 682 C CA . TYR A 1 84 ? -13.882 9.175 -4.785 1.00 92.50 84 TYR A CA 1
ATOM 683 C C . TYR A 1 84 ? -14.201 8.597 -6.151 1.00 92.50 84 TYR A C 1
ATOM 685 O O . TYR A 1 84 ? -13.296 8.116 -6.829 1.00 92.50 84 TYR A O 1
ATOM 693 N N . ALA A 1 85 ? -15.472 8.674 -6.532 1.00 89.94 85 ALA A N 1
ATOM 694 C CA . ALA A 1 85 ? -15.892 8.375 -7.887 1.00 89.94 85 ALA A CA 1
ATOM 695 C C . ALA A 1 85 ? -15.588 9.551 -8.815 1.00 89.94 85 ALA A C 1
ATOM 697 O O . ALA A 1 85 ? -15.749 10.711 -8.416 1.00 89.94 85 ALA A O 1
ATOM 698 N N . ILE A 1 86 ? -15.174 9.263 -10.048 1.00 80.06 86 ILE A N 1
ATOM 699 C CA . ILE A 1 86 ? -15.143 10.283 -11.099 1.00 80.06 86 ILE A CA 1
ATOM 700 C C . ILE A 1 86 ? -16.588 10.631 -11.480 1.00 80.06 86 ILE A C 1
ATOM 702 O O . ILE A 1 86 ? -17.321 9.815 -12.033 1.00 80.06 86 ILE A O 1
ATOM 706 N N . GLU A 1 87 ? -17.007 11.870 -11.216 1.00 68.12 87 GLU A N 1
ATOM 707 C CA . GLU A 1 87 ? -18.195 12.433 -11.859 1.00 68.12 87 GLU A CA 1
ATOM 708 C C . GLU A 1 87 ? -17.816 12.911 -13.262 1.00 68.12 87 GLU A C 1
ATOM 710 O O . GLU A 1 87 ? -17.107 13.906 -13.433 1.00 68.12 87 GLU A O 1
ATOM 715 N N . VAL A 1 88 ? -18.310 12.215 -14.287 1.00 66.12 88 VAL A N 1
ATOM 716 C CA . VAL A 1 88 ? -18.305 12.747 -15.649 1.00 66.12 88 VAL A CA 1
ATOM 717 C C . VAL A 1 88 ? -19.504 13.683 -15.762 1.00 66.12 88 VAL A C 1
ATOM 719 O O . VAL A 1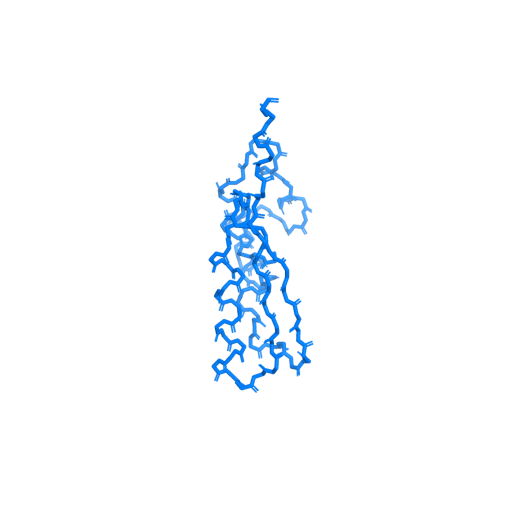 88 ? -20.650 13.240 -15.765 1.00 66.12 88 VAL A O 1
ATOM 722 N N . LEU A 1 89 ? -19.251 14.989 -15.835 1.00 64.00 89 LEU A N 1
ATOM 723 C CA . LEU A 1 89 ? -20.273 15.947 -16.249 1.00 64.00 89 LEU A CA 1
ATOM 724 C C . LEU A 1 89 ? -20.679 15.606 -17.688 1.00 64.00 89 LEU A C 1
ATOM 726 O O . LEU A 1 89 ? -19.945 15.912 -18.629 1.00 64.00 89 LEU A O 1
ATOM 730 N N . GLU A 1 90 ? -21.837 14.969 -17.869 1.00 61.16 90 GLU A N 1
ATOM 731 C CA . GLU A 1 90 ? -22.498 14.942 -19.172 1.00 61.16 90 GLU A CA 1
ATOM 732 C C . GLU A 1 90 ? -22.853 16.389 -19.533 1.00 61.16 90 GLU A C 1
ATOM 734 O O . GLU A 1 90 ? -23.760 16.998 -18.965 1.00 61.16 90 GLU A O 1
ATOM 739 N N . LEU A 1 91 ? -22.079 16.971 -20.450 1.00 58.38 91 LEU A N 1
ATOM 740 C CA . LEU A 1 91 ? -22.435 18.220 -21.110 1.00 58.38 91 LEU A CA 1
ATOM 741 C C . LEU A 1 91 ? -23.668 17.943 -21.981 1.00 58.38 91 LEU A C 1
ATOM 743 O O . LEU A 1 91 ? -23.541 17.375 -23.066 1.00 58.38 91 LEU A O 1
ATOM 747 N N . ALA A 1 92 ? -24.843 18.297 -21.456 1.00 54.47 92 ALA A N 1
ATOM 748 C CA . ALA A 1 92 ? -26.094 18.392 -22.205 1.00 54.47 92 ALA A CA 1
ATOM 749 C C . ALA A 1 92 ? -26.079 19.579 -23.182 1.00 54.47 92 ALA A C 1
ATOM 751 O O . ALA A 1 92 ? -25.484 20.628 -22.837 1.00 54.47 92 ALA A O 1
#

Sequence (92 aa):
MSDEAALARDTNKFESRYLDWLIGPYREDEALYRERSPLFQAERLFKPVIFFHGDEEAVVPPSQTEAIVAALRRSGRPVGYFLYAIEVLELA